Protein AF-A0A348WHK9-F1 (afdb_monomer)

Secondary structure (DSSP, 8-state):
-HHHHHHHHHHHHHHHTT----TTSPPS-TT-HHHHHHH-HHHHHHHHHHHHHH---HHHHHHHHHHHHTT-TT--PPPPEETTTEE---

Radius of gyration: 20.26 Å; Cα contacts (8 Å, |Δi|>4): 59; chains: 1; bounding box: 62×34×40 Å

pLDDT: mean 85.21, std 10.36, range [51.03, 97.62]

InterPro domains:
  IPR023346 Lysozyme-like domain superfamily [SSF53955] (29-78)
  IPR045795 Transglycosylase, SLT domain [PF19489] (6-90)

Structure (mmCIF, N/CA/C/O backbone):
data_AF-A0A348WHK9-F1
#
_entry.id   AF-A0A348WHK9-F1
#
loop_
_atom_site.group_PDB
_atom_site.id
_atom_site.type_symbol
_atom_site.label_atom_id
_atom_site.label_alt_id
_atom_site.label_comp_id
_atom_site.label_asym_id
_atom_site.label_entity_id
_atom_site.label_seq_id
_atom_site.pdbx_PDB_ins_code
_atom_site.Cartn_x
_atom_site.Cartn_y
_atom_site.Cartn_z
_atom_site.occupancy
_atom_site.B_iso_or_equiv
_atom_site.auth_seq_id
_atom_site.auth_comp_id
_atom_site.auth_asym_id
_atom_site.auth_atom_id
_atom_site.pdbx_PDB_model_num
ATOM 1 N N . MET A 1 1 ? 40.051 19.115 11.608 1.00 60.56 1 MET A N 1
ATOM 2 C CA . MET A 1 1 ? 39.324 17.904 12.063 1.00 60.56 1 MET A CA 1
ATOM 3 C C . MET A 1 1 ? 37.849 18.192 12.350 1.00 60.56 1 MET A C 1
ATOM 5 O O . MET A 1 1 ? 37.011 17.518 11.772 1.00 60.56 1 MET A O 1
ATOM 9 N N . SER A 1 2 ? 37.514 19.246 13.105 1.00 77.06 2 SER A N 1
ATOM 10 C CA . SER A 1 2 ? 36.125 19.637 13.430 1.00 77.06 2 SER A CA 1
ATOM 11 C C . SER A 1 2 ? 35.186 19.852 12.214 1.00 77.06 2 SER A C 1
ATOM 13 O O . SER A 1 2 ? 34.097 19.290 12.177 1.00 77.06 2 SER A O 1
ATOM 15 N N . ARG A 1 3 ? 35.628 20.528 11.136 1.00 79.00 3 ARG A N 1
ATOM 16 C CA . ARG A 1 3 ? 34.814 20.719 9.904 1.00 79.00 3 ARG A CA 1
ATOM 17 C C . ARG A 1 3 ? 34.392 19.419 9.205 1.00 79.00 3 ARG A C 1
ATOM 19 O O . ARG A 1 3 ? 33.315 19.373 8.624 1.00 79.00 3 ARG A O 1
ATOM 26 N N . ARG A 1 4 ? 35.231 18.377 9.244 1.00 86.81 4 ARG A N 1
ATOM 27 C CA . ARG A 1 4 ? 34.908 17.074 8.632 1.00 86.81 4 ARG A CA 1
ATOM 28 C C . ARG A 1 4 ? 33.877 16.314 9.467 1.00 86.81 4 ARG A C 1
ATOM 30 O O . ARG A 1 4 ? 33.017 15.659 8.897 1.00 86.81 4 ARG A O 1
ATOM 37 N N . LEU A 1 5 ? 33.927 16.462 10.792 1.00 86.62 5 LEU A N 1
ATOM 38 C CA . LEU A 1 5 ? 32.940 15.884 11.704 1.00 86.62 5 LEU A CA 1
ATOM 39 C C . LEU A 1 5 ? 31.564 16.534 11.514 1.00 86.62 5 LEU A C 1
ATOM 41 O O . LEU A 1 5 ? 30.583 15.818 11.359 1.00 86.62 5 LEU A O 1
ATOM 45 N N . TYR A 1 6 ? 31.493 17.867 11.411 1.00 89.19 6 TYR A N 1
ATOM 46 C CA . TYR A 1 6 ? 30.231 18.554 11.101 1.00 89.19 6 TYR A CA 1
ATOM 47 C C . TYR A 1 6 ? 29.654 18.156 9.740 1.00 89.19 6 TYR A C 1
ATOM 49 O O . TYR A 1 6 ? 28.450 17.947 9.627 1.00 89.19 6 TYR A O 1
ATOM 57 N N . ALA A 1 7 ? 30.506 18.007 8.719 1.00 88.31 7 ALA A N 1
ATOM 58 C CA . ALA A 1 7 ? 30.069 17.551 7.403 1.00 88.31 7 ALA A CA 1
ATOM 59 C C . ALA A 1 7 ? 29.478 16.132 7.452 1.00 88.31 7 ALA A C 1
ATOM 61 O O . ALA A 1 7 ? 28.433 15.900 6.856 1.00 88.31 7 ALA A O 1
ATOM 62 N N . LEU A 1 8 ? 30.098 15.207 8.194 1.00 90.62 8 LEU A N 1
ATOM 63 C CA . LEU A 1 8 ? 29.583 13.844 8.362 1.00 90.62 8 LEU A CA 1
ATOM 64 C C . LEU A 1 8 ? 28.247 13.816 9.116 1.00 90.62 8 LEU A C 1
ATOM 66 O O . LEU A 1 8 ? 27.340 13.108 8.693 1.00 90.62 8 LEU A O 1
ATOM 70 N N . VAL A 1 9 ? 28.100 14.620 10.173 1.00 90.31 9 VAL A N 1
ATOM 71 C CA . VAL A 1 9 ? 26.843 14.737 10.937 1.00 90.31 9 VAL A CA 1
ATOM 72 C C . VAL A 1 9 ? 25.709 15.314 10.081 1.00 90.31 9 VAL A C 1
ATOM 74 O O . VAL A 1 9 ? 24.578 14.840 10.144 1.00 90.31 9 VAL A O 1
ATOM 77 N N . LEU A 1 10 ? 25.999 16.311 9.241 1.00 88.19 10 LEU A N 1
ATOM 78 C CA . LEU A 1 10 ? 25.023 16.847 8.286 1.00 88.19 10 LEU A CA 1
ATOM 79 C C . LEU A 1 10 ? 24.601 15.797 7.250 1.00 88.19 10 LEU A C 1
ATOM 81 O O . LEU A 1 10 ? 23.421 15.693 6.926 1.00 88.19 10 LEU A O 1
ATOM 85 N N . LEU A 1 11 ? 25.546 14.997 6.756 1.00 87.31 11 LEU A N 1
ATOM 86 C CA . LEU A 1 11 ? 25.285 13.974 5.743 1.00 87.31 11 LEU A CA 1
ATOM 87 C C . LEU A 1 11 ? 24.412 12.834 6.292 1.00 87.31 11 LEU A C 1
ATOM 89 O O . LEU A 1 11 ? 23.504 12.371 5.602 1.00 87.31 11 LEU A O 1
ATOM 93 N N . THR A 1 12 ? 24.628 12.424 7.547 1.00 84.25 12 THR A N 1
ATOM 94 C CA . THR A 1 12 ? 23.780 11.421 8.212 1.00 84.25 12 THR A CA 1
ATOM 95 C C . THR A 1 12 ? 22.383 11.956 8.530 1.00 84.25 12 THR A C 1
ATOM 97 O O . THR A 1 12 ? 21.410 11.219 8.377 1.00 84.25 12 THR A O 1
ATOM 100 N N . LEU A 1 13 ? 22.256 13.234 8.909 1.00 84.25 13 LEU A N 1
ATOM 101 C CA . LEU A 1 13 ? 20.958 13.887 9.131 1.00 84.25 13 LEU A CA 1
ATOM 102 C C . LEU A 1 13 ? 20.121 13.971 7.848 1.00 84.25 13 LEU A C 1
ATOM 104 O O . LEU A 1 13 ? 18.933 13.657 7.872 1.00 84.25 13 LEU A O 1
ATOM 108 N N . VAL A 1 14 ? 20.732 14.340 6.719 1.00 82.00 14 VAL A N 1
ATOM 109 C CA . VAL A 1 14 ? 20.031 14.402 5.423 1.00 82.00 14 VAL A CA 1
ATOM 110 C C . VAL A 1 14 ? 19.600 13.008 4.956 1.00 82.00 14 VAL A C 1
ATOM 112 O O . VAL A 1 14 ? 18.487 12.848 4.458 1.00 82.00 14 VAL A O 1
ATOM 115 N N . ALA A 1 15 ? 20.430 11.983 5.170 1.00 77.06 15 ALA A N 1
ATOM 116 C CA . ALA A 1 15 ? 20.078 10.603 4.834 1.00 77.06 15 ALA A CA 1
ATOM 117 C C . ALA A 1 15 ? 18.896 10.059 5.666 1.00 77.06 15 ALA A C 1
ATOM 119 O O . ALA A 1 15 ? 18.129 9.233 5.173 1.00 77.06 15 ALA A O 1
ATOM 120 N N . ALA A 1 16 ? 18.709 10.535 6.902 1.00 72.56 16 ALA A N 1
ATOM 121 C CA . ALA A 1 16 ? 17.624 10.087 7.777 1.00 72.56 16 ALA A CA 1
ATOM 122 C C . ALA A 1 16 ? 16.228 10.542 7.306 1.00 72.56 16 ALA A C 1
ATOM 124 O O . ALA A 1 16 ? 15.256 9.812 7.495 1.00 72.56 16 ALA A O 1
ATOM 125 N N . CYS A 1 17 ? 16.118 11.693 6.633 1.00 70.06 17 CYS A N 1
ATOM 126 C CA . CYS A 1 17 ? 14.847 12.177 6.073 1.00 70.06 17 CYS A CA 1
ATOM 127 C C . CYS A 1 17 ? 14.382 11.405 4.824 1.00 70.06 17 CYS A C 1
ATOM 129 O O . CYS A 1 17 ? 13.259 11.607 4.372 1.00 70.06 17 CYS A O 1
ATOM 131 N N . GLY A 1 18 ? 15.227 10.536 4.260 1.00 60.22 18 GLY A N 1
ATOM 132 C CA . GLY A 1 18 ? 14.917 9.746 3.067 1.00 60.22 18 GLY A CA 1
ATOM 133 C C . GLY A 1 18 ? 14.422 8.328 3.350 1.00 60.22 18 GLY A C 1
ATOM 134 O O . GLY A 1 18 ? 14.271 7.556 2.404 1.00 60.22 18 GLY A O 1
ATOM 135 N N . ARG A 1 19 ? 14.216 7.932 4.617 1.00 56.38 19 ARG A N 1
ATOM 136 C CA . ARG A 1 19 ? 13.791 6.560 4.921 1.00 56.38 19 ARG A CA 1
ATOM 137 C C . ARG A 1 19 ? 12.340 6.345 4.479 1.00 56.38 19 ARG A C 1
ATOM 139 O O . ARG A 1 19 ? 11.410 6.744 5.174 1.00 56.38 19 ARG A O 1
ATOM 146 N N . GLY A 1 20 ? 12.199 5.712 3.312 1.00 55.34 20 GLY A N 1
ATOM 147 C CA . GLY A 1 20 ? 10.972 5.113 2.795 1.00 55.34 20 GLY A CA 1
ATOM 148 C C . GLY A 1 20 ? 10.361 4.198 3.849 1.00 55.34 20 GLY A C 1
ATOM 149 O O . GLY A 1 20 ? 10.945 3.198 4.258 1.00 55.34 20 GLY A O 1
ATOM 150 N N . GLY A 1 21 ? 9.256 4.674 4.393 1.00 51.03 21 GLY A N 1
ATOM 151 C CA . GLY A 1 21 ? 8.326 3.971 5.268 1.00 51.03 21 GLY A CA 1
ATOM 152 C C . GLY A 1 21 ? 6.990 4.705 5.209 1.00 51.03 21 GLY A C 1
ATOM 153 O O . GLY A 1 21 ? 6.321 4.920 6.221 1.00 51.03 21 GLY A O 1
ATOM 154 N N . GLY A 1 22 ? 6.685 5.242 4.025 1.00 58.88 22 GLY A N 1
ATOM 155 C CA . GLY A 1 22 ? 5.592 6.175 3.808 1.00 58.88 22 GLY A CA 1
ATOM 156 C C . GLY A 1 22 ? 4.238 5.476 3.827 1.00 58.88 22 GLY A C 1
ATOM 157 O O . GLY A 1 22 ? 4.112 4.262 3.670 1.00 58.88 22 GLY A O 1
ATOM 158 N N . VAL A 1 23 ? 3.179 6.275 3.954 1.00 58.34 23 VAL A N 1
ATOM 159 C CA . VAL A 1 23 ? 1.773 5.831 3.886 1.00 58.34 23 VAL A CA 1
ATOM 160 C C . VAL A 1 23 ? 1.443 5.118 2.558 1.00 58.34 23 VAL A C 1
ATOM 162 O O . VAL A 1 23 ? 0.409 4.466 2.464 1.00 58.34 23 VAL A O 1
ATOM 165 N N . GLY A 1 24 ? 2.330 5.212 1.562 1.00 61.66 24 GLY A N 1
ATOM 166 C CA . GLY A 1 24 ? 2.168 4.617 0.243 1.00 61.66 24 GLY A CA 1
ATOM 167 C C . GLY A 1 24 ? 2.894 3.304 -0.025 1.00 61.66 24 GLY A C 1
ATOM 168 O O . GLY A 1 24 ? 2.639 2.715 -1.066 1.00 61.66 24 GLY A O 1
ATOM 169 N N . GLU A 1 25 ? 3.760 2.831 0.8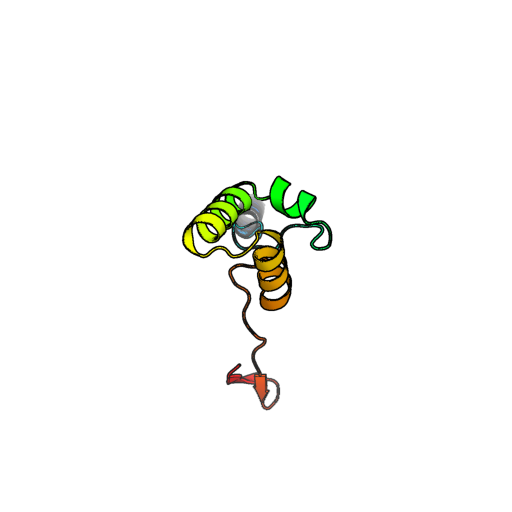73 1.00 72.56 25 GLU A N 1
ATOM 170 C CA . GLU A 1 25 ? 4.480 1.568 0.664 1.00 72.56 25 GLU A CA 1
ATOM 171 C C . GLU A 1 25 ? 3.597 0.349 0.961 1.00 72.56 25 GLU A C 1
ATOM 173 O O . GLU A 1 25 ? 2.725 0.389 1.842 1.00 72.56 25 GLU A O 1
ATOM 178 N N . SER A 1 26 ? 3.839 -0.743 0.231 1.00 80.75 26 SER A N 1
ATOM 179 C CA . SER A 1 26 ? 3.129 -2.009 0.435 1.00 80.75 26 SER A CA 1
ATOM 180 C C . SER A 1 26 ? 3.331 -2.522 1.871 1.00 80.75 26 SER A C 1
ATOM 182 O O . SER A 1 26 ? 4.462 -2.510 2.355 1.00 80.75 26 SER A O 1
ATOM 184 N N . PRO A 1 27 ? 2.271 -2.982 2.562 1.00 81.94 27 PRO A N 1
ATOM 185 C CA . PRO A 1 27 ? 2.386 -3.649 3.858 1.00 81.94 27 PRO A CA 1
ATOM 186 C C . PRO A 1 27 ? 3.202 -4.944 3.769 1.00 81.94 27 PRO A C 1
ATOM 188 O O . PRO A 1 27 ? 3.169 -5.640 2.751 1.00 81.94 27 PRO A O 1
ATOM 191 N N . ASP A 1 28 ? 3.870 -5.314 4.860 1.00 80.50 28 ASP A N 1
ATOM 192 C CA . ASP A 1 28 ? 4.611 -6.576 4.927 1.00 80.50 28 ASP A CA 1
ATOM 193 C C . ASP A 1 28 ? 3.651 -7.774 4.986 1.00 80.50 28 ASP A C 1
ATOM 195 O O . ASP A 1 28 ? 2.616 -7.722 5.655 1.00 80.50 28 ASP A O 1
ATOM 199 N N . GLY A 1 29 ? 4.015 -8.889 4.345 1.00 8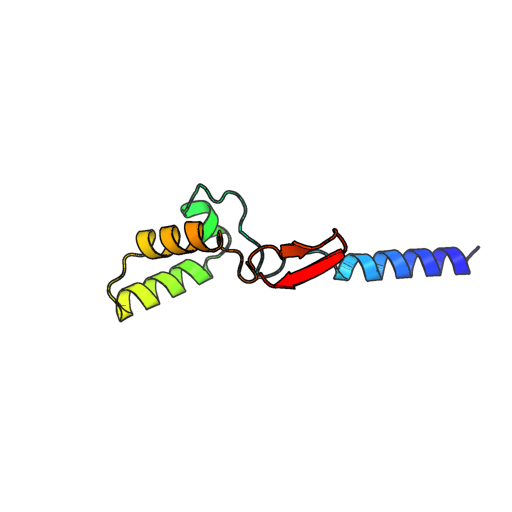2.62 29 GLY 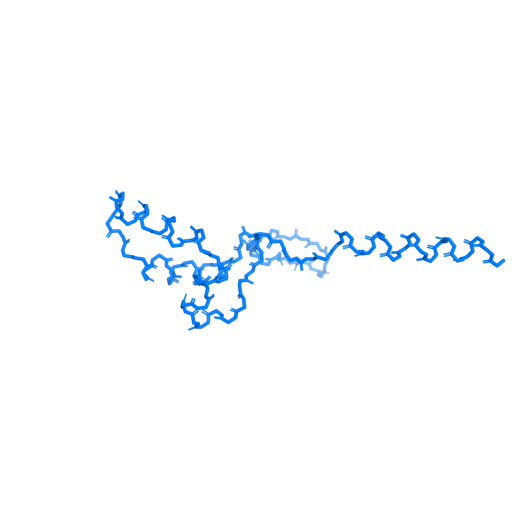A N 1
ATOM 200 C CA . GLY A 1 29 ? 3.232 -10.129 4.414 1.00 82.62 29 GLY A CA 1
ATOM 201 C C . GLY A 1 29 ? 1.912 -10.064 3.642 1.00 82.62 29 GLY A C 1
ATOM 202 O O . GLY A 1 29 ? 0.848 -10.338 4.199 1.00 82.62 29 GLY A O 1
ATOM 203 N N . LEU A 1 30 ? 1.994 -9.729 2.351 1.00 83.62 30 LEU A N 1
ATOM 204 C CA . LEU A 1 30 ? 0.848 -9.529 1.455 1.00 83.62 30 LEU A CA 1
ATOM 205 C C . LEU A 1 30 ? -0.080 -10.750 1.310 1.00 83.62 30 LEU A C 1
ATOM 207 O O . LEU A 1 30 ? -1.245 -10.595 0.955 1.00 83.62 30 LEU A O 1
ATOM 211 N N . ASP A 1 31 ? 0.406 -11.953 1.609 1.00 86.25 31 ASP A N 1
ATOM 212 C CA . ASP A 1 31 ? -0.378 -13.190 1.501 1.00 86.25 31 ASP A CA 1
ATOM 213 C C . ASP A 1 31 ? -1.356 -13.379 2.676 1.00 86.25 31 ASP A C 1
ATOM 215 O O . ASP A 1 31 ? -2.203 -14.273 2.652 1.00 86.25 31 ASP A O 1
ATOM 219 N N . ASN A 1 32 ? -1.269 -12.534 3.714 1.00 88.56 32 ASN A N 1
ATOM 220 C CA . ASN A 1 32 ? -2.158 -12.571 4.870 1.00 88.56 32 ASN A CA 1
ATOM 221 C C . ASN A 1 32 ? -2.993 -11.285 4.983 1.00 88.56 32 ASN A C 1
ATOM 223 O O . ASN A 1 32 ? -2.533 -10.243 5.454 1.00 88.56 32 ASN A O 1
ATOM 227 N N . ALA A 1 33 ? -4.276 -11.393 4.632 1.00 85.25 33 ALA A N 1
ATOM 228 C CA . ALA A 1 33 ? -5.237 -10.294 4.715 1.00 85.25 33 ALA A CA 1
ATOM 229 C C . ALA A 1 33 ? -5.368 -9.700 6.132 1.00 85.25 33 ALA A C 1
ATOM 231 O O . ALA A 1 33 ? -5.497 -8.483 6.281 1.00 85.25 33 ALA A O 1
ATOM 232 N N . CYS A 1 34 ? -5.298 -10.525 7.181 1.00 88.12 34 CYS A N 1
ATOM 233 C CA . CYS A 1 34 ? -5.388 -10.052 8.565 1.00 88.12 34 CYS A CA 1
ATOM 234 C C . CYS A 1 34 ? -4.181 -9.183 8.941 1.00 88.12 34 CYS A C 1
ATOM 236 O O . CYS A 1 34 ? -4.340 -8.179 9.634 1.00 88.12 34 CYS A O 1
ATOM 238 N N . THR A 1 35 ? -2.992 -9.540 8.451 1.00 89.88 35 THR A N 1
ATOM 239 C CA . THR A 1 35 ? -1.755 -8.777 8.662 1.00 89.88 35 THR A CA 1
ATOM 240 C C . THR A 1 35 ? -1.798 -7.418 7.961 1.00 89.88 35 THR A C 1
ATOM 242 O O . THR A 1 35 ? -1.397 -6.409 8.536 1.00 89.88 35 THR A O 1
ATOM 245 N N . ILE A 1 36 ? -2.363 -7.355 6.753 1.00 88.25 36 ILE A N 1
ATOM 246 C CA . ILE A 1 36 ? -2.564 -6.088 6.032 1.00 88.25 36 ILE A CA 1
ATOM 247 C C . ILE A 1 36 ? -3.494 -5.155 6.822 1.00 88.25 36 ILE A C 1
ATOM 249 O O . ILE A 1 36 ? -3.197 -3.972 7.009 1.00 88.25 36 ILE A O 1
ATOM 253 N N . LEU A 1 37 ? -4.618 -5.683 7.314 1.00 89.19 37 LEU A N 1
ATOM 254 C CA . LEU A 1 37 ? -5.603 -4.895 8.059 1.00 89.19 37 LEU A CA 1
ATOM 255 C C . LEU A 1 37 ? -5.095 -4.460 9.441 1.00 89.19 37 LEU A C 1
ATOM 257 O O . LEU A 1 37 ? -5.474 -3.383 9.903 1.00 89.19 37 LEU A O 1
ATOM 261 N N . SER A 1 38 ? -4.232 -5.252 10.087 1.00 88.62 38 SER A N 1
ATOM 262 C CA . SER A 1 38 ? -3.623 -4.881 11.370 1.00 88.62 38 SER A CA 1
ATOM 263 C C . SER A 1 38 ? -2.581 -3.771 11.216 1.00 88.62 38 SER A C 1
ATOM 265 O O . SER A 1 38 ? -2.551 -2.851 12.033 1.00 88.62 38 SER A O 1
ATOM 267 N N . GLN A 1 39 ? -1.784 -3.801 10.142 1.00 86.50 39 GLN A N 1
ATOM 268 C CA . GLN A 1 39 ? -0.822 -2.741 9.824 1.00 86.50 39 GLN A CA 1
ATOM 269 C C . GLN A 1 39 ? -1.515 -1.447 9.379 1.00 86.50 39 GLN A C 1
ATOM 271 O O . GLN A 1 39 ? -1.065 -0.347 9.709 1.00 86.50 39 GLN A O 1
ATOM 276 N N . ARG A 1 40 ? -2.617 -1.558 8.625 1.00 85.62 40 ARG A N 1
ATOM 277 C CA . ARG A 1 40 ? -3.352 -0.413 8.065 1.00 85.62 40 ARG A CA 1
ATOM 278 C C . ARG A 1 40 ? -4.842 -0.469 8.450 1.00 85.62 40 ARG A C 1
ATOM 280 O O . ARG A 1 40 ? -5.696 -0.699 7.591 1.00 85.62 40 ARG A O 1
ATOM 287 N N . PRO A 1 41 ? -5.211 -0.146 9.707 1.00 87.00 41 PRO A N 1
ATOM 288 C CA . PRO A 1 41 ? -6.604 -0.217 10.175 1.00 87.00 41 PRO A CA 1
ATOM 289 C C . PRO A 1 41 ? -7.548 0.764 9.455 1.00 87.00 41 PRO A C 1
ATOM 291 O O . PRO A 1 41 ? -8.770 0.612 9.476 1.00 87.00 41 PRO A O 1
ATOM 294 N N . GLY A 1 42 ? -6.997 1.783 8.783 1.00 89.62 42 GLY A N 1
ATOM 295 C CA . GLY A 1 42 ? -7.755 2.682 7.911 1.00 89.62 42 GLY A CA 1
ATOM 296 C C . GLY A 1 42 ? -8.410 1.976 6.719 1.00 89.62 42 GLY A C 1
ATOM 297 O O . GLY A 1 42 ? -9.516 2.358 6.336 1.00 89.62 42 GLY A O 1
ATOM 298 N N . TYR A 1 43 ? -7.786 0.924 6.179 1.00 90.75 43 TYR A N 1
ATOM 299 C CA . TYR A 1 43 ? -8.315 0.190 5.028 1.00 90.75 43 TYR A CA 1
ATOM 300 C C . TYR A 1 43 ? -9.614 -0.535 5.343 1.00 90.75 43 TYR A C 1
ATOM 302 O O . TYR A 1 43 ? -10.541 -0.464 4.544 1.00 90.75 43 TYR A O 1
ATOM 310 N N . LEU A 1 44 ? -9.747 -1.129 6.532 1.00 92.31 44 LEU A N 1
ATOM 311 C CA . LEU A 1 44 ? -10.993 -1.794 6.916 1.00 92.31 44 LEU A CA 1
ATOM 312 C C . LEU A 1 44 ? -12.185 -0.828 6.871 1.00 92.31 44 LEU A C 1
ATOM 314 O O . LEU A 1 44 ? -13.229 -1.146 6.306 1.00 92.31 44 LEU A O 1
ATOM 318 N N . ARG A 1 45 ? -12.008 0.386 7.411 1.00 93.94 45 ARG A N 1
ATOM 319 C CA . ARG A 1 45 ? -13.049 1.426 7.388 1.00 93.94 45 ARG A CA 1
ATOM 320 C C . ARG A 1 45 ? -13.400 1.846 5.960 1.00 93.94 45 ARG A C 1
ATOM 322 O O . ARG A 1 45 ? -14.579 2.036 5.663 1.00 93.94 45 ARG A O 1
ATOM 329 N N . ALA A 1 46 ? -12.399 1.973 5.088 1.00 93.75 46 ALA A N 1
ATOM 330 C CA . ALA A 1 46 ? -12.599 2.306 3.681 1.00 93.75 46 ALA A CA 1
ATOM 331 C C . ALA A 1 46 ? -13.338 1.187 2.930 1.00 93.75 46 ALA A C 1
ATOM 333 O O . ALA A 1 46 ? -14.329 1.463 2.258 1.00 93.75 46 ALA A O 1
ATOM 334 N N . PHE A 1 47 ? -12.933 -0.073 3.106 1.00 94.94 47 PHE A N 1
ATOM 335 C CA . PHE A 1 47 ? -13.573 -1.207 2.440 1.00 94.94 47 PHE A CA 1
ATOM 336 C C . PHE A 1 47 ? -15.023 -1.389 2.873 1.00 94.94 47 PHE A C 1
ATOM 338 O O . PHE A 1 47 ? -15.885 -1.587 2.021 1.00 94.94 47 PHE A O 1
ATOM 345 N N . GLN A 1 48 ? -15.315 -1.231 4.166 1.00 95.56 48 GLN A N 1
ATOM 346 C CA . GLN A 1 48 ? -16.688 -1.249 4.674 1.00 95.56 48 GLN A CA 1
ATOM 347 C C . GLN A 1 48 ? -17.524 -0.086 4.122 1.00 95.56 48 GLN A C 1
ATOM 349 O O . GLN A 1 48 ? -18.718 -0.238 3.877 1.00 95.56 48 GLN A O 1
ATOM 354 N N . ALA A 1 49 ? -16.933 1.099 3.930 1.00 96.69 49 ALA A N 1
ATOM 355 C CA . ALA A 1 49 ? -17.637 2.225 3.319 1.00 96.69 49 ALA A CA 1
ATOM 356 C C . ALA A 1 49 ? -17.969 1.954 1.845 1.00 96.69 49 ALA A C 1
ATOM 358 O O . ALA A 1 49 ? -19.093 2.218 1.416 1.00 96.69 49 ALA A O 1
ATOM 359 N N . THR A 1 50 ? -17.026 1.386 1.094 1.00 96.19 50 THR A N 1
ATOM 360 C CA . THR A 1 50 ? -17.230 0.959 -0.296 1.00 96.19 50 THR A CA 1
ATOM 361 C C . THR A 1 50 ? -18.261 -0.164 -0.391 1.00 96.19 50 THR A C 1
ATOM 363 O O . THR A 1 50 ? -19.136 -0.101 -1.247 1.00 96.19 50 THR A O 1
ATOM 366 N N . GLU A 1 51 ? -18.220 -1.141 0.515 1.00 96.69 51 GLU A N 1
ATOM 367 C CA . GLU A 1 51 ? -19.191 -2.237 0.590 1.00 96.69 51 GLU A CA 1
ATOM 368 C C . GLU A 1 51 ? -20.602 -1.707 0.863 1.00 96.69 51 GLU A C 1
ATOM 370 O O . GLU A 1 51 ? -21.532 -2.044 0.140 1.00 96.69 51 GLU A O 1
ATOM 375 N N . ARG A 1 52 ? -20.770 -0.790 1.826 1.00 96.88 52 ARG A N 1
ATOM 376 C CA . ARG A 1 52 ? -22.074 -0.151 2.085 1.00 96.88 52 ARG A CA 1
ATOM 377 C C . ARG A 1 52 ? -22.587 0.672 0.904 1.00 96.88 52 ARG A C 1
ATOM 379 O O . ARG A 1 52 ? -23.794 0.782 0.726 1.00 96.88 52 ARG A O 1
ATOM 386 N N . LYS A 1 53 ? -21.687 1.291 0.137 1.00 97.62 53 LYS A N 1
ATOM 387 C CA . LYS A 1 53 ? -22.052 2.169 -0.983 1.00 97.62 53 LYS A CA 1
ATOM 388 C C . LYS A 1 53 ? -22.359 1.398 -2.267 1.00 97.62 53 LYS A C 1
ATOM 390 O O . LYS A 1 53 ? -23.249 1.803 -3.007 1.00 97.62 53 LYS A O 1
ATOM 395 N N . TRP A 1 54 ? -21.614 0.330 -2.537 1.00 96.75 54 TRP A N 1
ATOM 396 C CA . TRP A 1 54 ? -21.606 -0.356 -3.833 1.00 96.75 54 TRP A CA 1
ATOM 397 C C . TRP A 1 54 ? -21.912 -1.856 -3.751 1.00 96.75 54 TRP A C 1
ATOM 399 O O . TRP A 1 54 ? -21.994 -2.508 -4.785 1.00 96.75 54 TRP A O 1
ATOM 409 N N . GLY A 1 55 ? -22.052 -2.425 -2.553 1.00 96.06 55 GLY A N 1
ATOM 410 C CA . GLY A 1 55 ? -22.322 -3.852 -2.350 1.00 96.06 55 GLY A CA 1
ATOM 411 C C . GLY A 1 55 ? -21.144 -4.780 -2.663 1.00 96.06 55 GLY A C 1
ATOM 412 O O . GLY A 1 55 ? -21.326 -5.992 -2.701 1.00 96.06 55 GLY A O 1
ATOM 413 N N . VAL A 1 56 ? -19.942 -4.243 -2.908 1.00 95.44 56 VAL A N 1
ATOM 414 C CA . VAL A 1 56 ? -18.757 -5.050 -3.233 1.00 95.44 56 VAL A CA 1
ATOM 415 C C . VAL A 1 56 ? -18.144 -5.608 -1.943 1.00 95.44 56 VAL A C 1
ATOM 417 O O . VAL A 1 56 ? -17.715 -4.810 -1.104 1.00 95.44 56 VAL A O 1
ATOM 420 N N . PRO A 1 57 ? -18.023 -6.938 -1.780 1.00 95.75 57 PRO A N 1
ATOM 421 C CA . PRO A 1 57 ? -17.471 -7.525 -0.564 1.00 95.75 57 PRO A CA 1
ATOM 422 C C . PRO A 1 57 ? -16.019 -7.109 -0.308 1.00 95.75 57 PRO A C 1
ATOM 424 O O . PRO A 1 57 ? -15.218 -7.003 -1.241 1.00 95.75 57 PRO A O 1
ATOM 427 N N . VAL A 1 58 ? -15.645 -6.944 0.964 1.00 94.00 58 VAL A N 1
ATOM 428 C CA . VAL A 1 58 ? -14.290 -6.513 1.369 1.00 94.00 58 VAL A CA 1
ATOM 429 C C . VAL A 1 58 ? -13.184 -7.397 0.779 1.00 94.00 58 VAL A C 1
ATOM 431 O O . VAL A 1 58 ? -12.186 -6.884 0.282 1.00 94.00 58 VAL A O 1
ATOM 434 N N . HIS A 1 59 ? -13.362 -8.719 0.779 1.00 93.38 59 HIS A N 1
ATOM 435 C CA . HIS A 1 59 ? -12.359 -9.649 0.253 1.00 93.38 59 HIS A CA 1
ATOM 436 C C . HIS A 1 59 ? -12.136 -9.493 -1.260 1.00 93.38 59 HIS A C 1
ATOM 438 O O . HIS A 1 59 ? -11.007 -9.636 -1.718 1.00 93.38 59 HIS A O 1
ATOM 444 N N . VAL A 1 60 ? -13.178 -9.145 -2.027 1.00 95.50 60 VAL A N 1
ATOM 445 C CA . VAL A 1 60 ? -13.052 -8.853 -3.464 1.00 95.50 60 VAL A CA 1
ATOM 446 C C . VAL A 1 60 ? -12.258 -7.570 -3.659 1.00 95.50 60 VAL A C 1
ATOM 448 O O . VAL A 1 60 ? -11.316 -7.553 -4.442 1.00 95.50 60 VAL A O 1
ATOM 451 N N . GLN A 1 61 ? -12.576 -6.518 -2.898 1.00 94.75 61 GLN A N 1
ATOM 452 C CA . GLN A 1 61 ? -11.826 -5.258 -2.953 1.00 94.75 61 GLN A CA 1
ATOM 453 C C . GLN A 1 61 ? -10.338 -5.480 -2.646 1.00 94.75 61 GLN A C 1
ATOM 455 O O . GLN A 1 61 ? -9.474 -4.976 -3.361 1.00 94.75 61 GLN A O 1
ATOM 460 N N . MET A 1 62 ? -10.037 -6.272 -1.612 1.00 93.00 62 MET A N 1
ATOM 461 C CA . MET A 1 62 ? -8.665 -6.621 -1.244 1.00 93.00 62 MET A CA 1
ATOM 462 C C . MET A 1 62 ? -7.958 -7.434 -2.332 1.00 93.00 62 MET A C 1
ATOM 464 O O . MET A 1 62 ? -6.810 -7.134 -2.642 1.00 93.00 62 MET A O 1
ATOM 46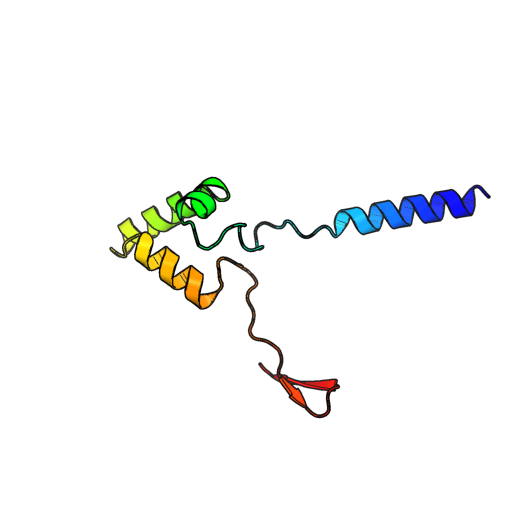8 N N . ALA A 1 63 ? -8.629 -8.421 -2.933 1.00 94.12 63 ALA A N 1
ATOM 469 C CA . ALA A 1 63 ? -8.064 -9.223 -4.019 1.00 94.12 63 ALA A CA 1
ATOM 470 C C . ALA A 1 63 ? -7.753 -8.370 -5.259 1.00 94.12 63 ALA A C 1
ATOM 472 O O . ALA A 1 63 ? -6.680 -8.504 -5.845 1.00 94.12 63 ALA A O 1
ATOM 473 N N . THR A 1 64 ? -8.648 -7.446 -5.618 1.00 94.38 64 THR A N 1
ATOM 474 C CA . THR A 1 64 ? -8.416 -6.507 -6.720 1.00 94.38 64 THR A CA 1
ATOM 475 C C . THR A 1 64 ? -7.203 -5.626 -6.439 1.00 94.38 64 THR A C 1
ATOM 477 O O . THR A 1 64 ? -6.305 -5.543 -7.268 1.00 94.38 64 THR A O 1
ATOM 480 N N . ILE A 1 65 ? -7.117 -5.013 -5.254 1.00 92.62 65 ILE A N 1
ATOM 481 C CA . ILE A 1 65 ? -5.972 -4.155 -4.905 1.00 92.62 65 ILE A CA 1
ATOM 482 C C . ILE A 1 65 ? -4.667 -4.961 -4.855 1.00 92.62 65 ILE A C 1
ATOM 484 O O . ILE A 1 65 ? -3.630 -4.472 -5.303 1.00 92.62 65 ILE A O 1
ATOM 488 N N . TYR A 1 66 ? -4.711 -6.204 -4.363 1.00 92.56 66 TYR A N 1
ATOM 489 C CA . TYR A 1 66 ? -3.557 -7.101 -4.376 1.00 92.56 66 TYR A CA 1
ATOM 490 C C . TYR A 1 66 ? -3.046 -7.325 -5.804 1.00 92.56 66 TYR A C 1
ATOM 492 O O . TYR A 1 66 ? -1.844 -7.231 -6.043 1.00 92.56 66 TYR A O 1
ATOM 500 N N . GLN A 1 67 ? -3.949 -7.581 -6.753 1.00 92.50 67 GLN A N 1
ATOM 501 C CA . GLN A 1 67 ? -3.571 -7.880 -8.131 1.00 92.50 67 GLN A CA 1
ATOM 502 C C . GLN A 1 67 ? -3.106 -6.642 -8.909 1.00 92.50 67 GLN A C 1
ATOM 504 O O . GLN A 1 67 ? -2.174 -6.742 -9.705 1.00 92.50 67 GLN A O 1
ATOM 509 N N . GLU A 1 68 ? -3.735 -5.492 -8.676 1.00 91.19 68 GLU A N 1
AT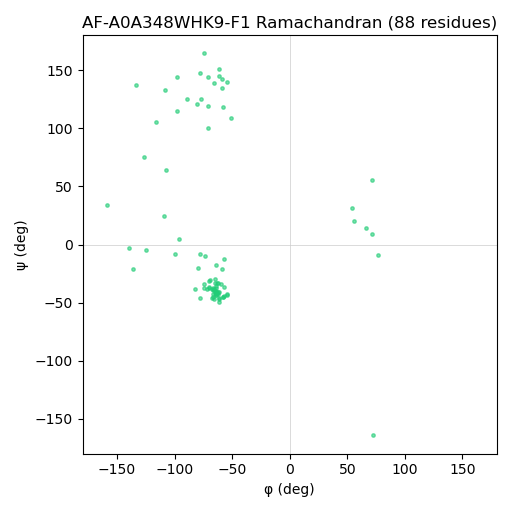OM 510 C CA . GLU A 1 68 ? -3.441 -4.256 -9.408 1.00 91.19 68 GLU A CA 1
ATOM 511 C C . GLU A 1 68 ? -2.166 -3.570 -8.912 1.00 91.19 68 GLU A C 1
ATOM 513 O O . GLU A 1 68 ? -1.331 -3.145 -9.710 1.00 91.19 68 GLU A O 1
ATOM 518 N N . SER A 1 69 ? -2.001 -3.448 -7.592 1.00 90.50 69 SER A N 1
ATOM 519 C CA . SER A 1 69 ? -0.923 -2.633 -7.021 1.00 90.50 69 SER A CA 1
ATOM 520 C C . SER A 1 69 ? -0.231 -3.239 -5.811 1.00 90.50 69 SER A C 1
ATOM 522 O O . SER A 1 69 ? 0.710 -2.642 -5.296 1.00 90.50 69 SER A O 1
ATOM 524 N N . LYS A 1 70 ? -0.678 -4.402 -5.323 1.00 90.31 70 LYS A N 1
ATOM 525 C CA . LYS A 1 70 ? -0.171 -5.008 -4.081 1.00 90.31 70 LYS A CA 1
ATOM 526 C C . LYS A 1 70 ? -0.244 -4.066 -2.871 1.00 90.31 70 LYS A C 1
ATOM 528 O O . LYS A 1 70 ? 0.556 -4.183 -1.952 1.00 90.31 70 LYS A O 1
ATOM 533 N N . PHE A 1 71 ? -1.237 -3.172 -2.839 1.00 88.44 71 PHE A N 1
ATOM 534 C CA . PHE A 1 71 ? -1.409 -2.136 -1.807 1.00 88.44 71 PHE A CA 1
ATOM 535 C C . PHE A 1 71 ? -0.313 -1.052 -1.785 1.00 88.44 71 PHE A C 1
ATOM 537 O O . PHE A 1 71 ? -0.258 -0.268 -0.837 1.00 88.44 71 PHE A O 1
ATOM 544 N N . ASP A 1 72 ? 0.511 -0.953 -2.831 1.00 87.25 72 ASP A N 1
ATOM 545 C CA . ASP A 1 72 ? 1.333 0.228 -3.096 1.00 87.25 72 ASP A CA 1
ATOM 546 C C . ASP A 1 72 ? 0.449 1.334 -3.699 1.00 87.25 72 ASP A C 1
ATOM 548 O O . ASP A 1 72 ? -0.263 1.118 -4.686 1.00 87.25 72 ASP A O 1
ATOM 552 N N . SER A 1 73 ? 0.452 2.516 -3.078 1.00 84.12 73 SER A N 1
ATOM 553 C CA . SER A 1 73 ? -0.340 3.660 -3.550 1.00 84.12 73 SER A CA 1
ATOM 554 C C . SER A 1 73 ? 0.308 4.406 -4.718 1.00 84.12 73 SER A C 1
ATOM 556 O O . SER A 1 73 ? -0.387 5.133 -5.424 1.00 84.12 73 SER A O 1
ATOM 558 N N . ASP A 1 74 ? 1.623 4.252 -4.902 1.00 83.81 74 ASP A N 1
ATOM 559 C CA . ASP A 1 74 ? 2.395 4.854 -5.995 1.00 83.81 74 ASP A CA 1
ATOM 560 C C . ASP A 1 74 ? 2.858 3.793 -7.008 1.00 83.81 74 ASP A C 1
ATOM 562 O O . ASP A 1 74 ? 3.831 3.990 -7.739 1.00 83.81 74 ASP A O 1
ATOM 566 N N . ALA A 1 75 ? 2.142 2.664 -7.085 1.00 83.56 75 ALA A N 1
ATOM 567 C CA . ALA A 1 75 ? 2.392 1.632 -8.079 1.00 83.56 75 ALA A CA 1
ATOM 568 C C . ALA A 1 75 ? 2.270 2.212 -9.494 1.00 83.56 75 ALA A C 1
ATOM 570 O O . ALA A 1 75 ? 1.211 2.684 -9.918 1.00 83.56 75 ALA A O 1
ATOM 571 N N . ARG A 1 76 ? 3.366 2.159 -10.256 1.00 83.69 76 ARG A N 1
ATOM 572 C CA . ARG A 1 76 ? 3.411 2.616 -11.649 1.00 83.69 76 ARG A CA 1
ATOM 573 C C . ARG A 1 76 ? 4.118 1.583 -12.523 1.00 83.69 76 ARG A C 1
ATOM 575 O O . ARG A 1 76 ? 5.187 1.091 -12.178 1.00 83.69 76 ARG A O 1
ATOM 582 N N . THR A 1 77 ? 3.575 1.325 -13.710 1.00 84.06 77 THR A N 1
ATOM 583 C CA . THR A 1 77 ? 4.116 0.376 -14.709 1.00 84.06 77 THR A CA 1
ATOM 584 C C . THR A 1 77 ? 5.578 0.663 -15.065 1.00 84.06 77 THR A C 1
ATOM 586 O O . THR A 1 77 ? 5.921 1.822 -15.189 1.00 84.06 77 THR A O 1
ATOM 589 N N . PRO A 1 78 ? 6.491 -0.296 -15.247 1.00 81.88 78 PRO A N 1
ATOM 590 C CA . PRO A 1 78 ? 7.889 0.029 -15.560 1.00 81.88 78 PRO A CA 1
ATOM 591 C C . PRO A 1 78 ? 8.013 0.847 -16.859 1.00 81.88 78 PRO A C 1
ATOM 593 O O . PRO A 1 78 ? 7.279 0.621 -17.817 1.00 81.88 78 PRO A O 1
ATOM 596 N N . PHE A 1 79 ? 8.940 1.810 -16.901 1.00 86.81 79 PHE A N 1
ATOM 597 C CA . PHE A 1 79 ? 9.229 2.541 -18.137 1.00 86.81 79 PHE A CA 1
ATOM 598 C C . PHE A 1 79 ? 9.829 1.599 -19.183 1.00 86.81 79 PHE A C 1
ATOM 600 O O . PHE A 1 79 ? 10.695 0.776 -18.873 1.00 86.81 79 PHE A O 1
ATOM 607 N N . ARG A 1 80 ? 9.409 1.759 -20.437 1.00 86.19 80 ARG A N 1
ATOM 608 C CA . ARG A 1 80 ? 10.027 1.076 -21.573 1.00 86.19 80 ARG A CA 1
ATOM 609 C C . ARG A 1 80 ? 11.160 1.943 -22.098 1.00 86.19 80 ARG A C 1
ATOM 611 O O . ARG A 1 80 ? 10.946 3.106 -22.414 1.00 86.19 80 ARG A O 1
ATOM 618 N N . TYR A 1 81 ? 12.365 1.393 -22.191 1.00 88.62 81 TYR A N 1
ATOM 619 C CA . TYR A 1 81 ? 13.530 2.107 -22.713 1.00 8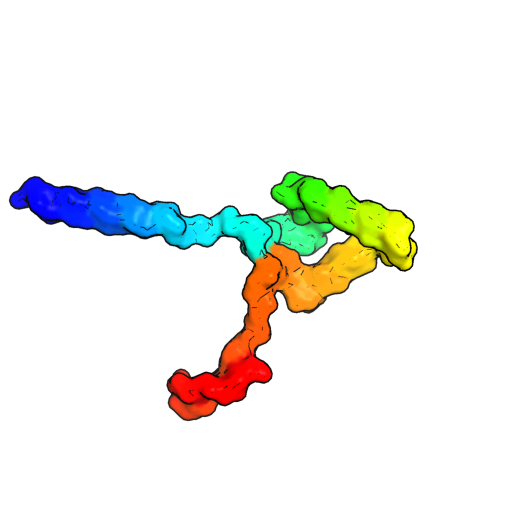8.62 81 TYR A CA 1
ATOM 620 C C . TYR A 1 81 ? 13.917 1.561 -24.084 1.00 88.62 81 TYR A C 1
ATOM 622 O O . TYR A 1 81 ? 14.041 0.352 -24.268 1.00 88.62 81 TYR A O 1
ATOM 630 N N . THR A 1 82 ? 14.163 2.454 -25.038 1.00 88.94 82 THR A N 1
ATOM 631 C CA . THR A 1 82 ? 14.845 2.128 -26.297 1.00 88.94 82 THR A CA 1
ATOM 632 C C . THR A 1 82 ? 16.316 2.500 -26.203 1.00 88.94 82 THR A C 1
ATOM 634 O O . THR A 1 82 ? 16.671 3.495 -25.567 1.00 88.94 82 THR A O 1
ATOM 637 N N . LEU A 1 83 ? 17.178 1.688 -26.823 1.00 85.75 83 LEU A N 1
ATOM 638 C CA . LEU A 1 83 ? 18.639 1.861 -26.801 1.00 85.75 83 LEU A CA 1
ATOM 639 C C . LEU A 1 83 ? 19.241 1.924 -25.378 1.00 85.75 83 LEU A C 1
ATOM 641 O O . LEU A 1 83 ? 20.336 2.438 -25.190 1.00 85.75 83 LEU A O 1
ATOM 645 N N . GLY A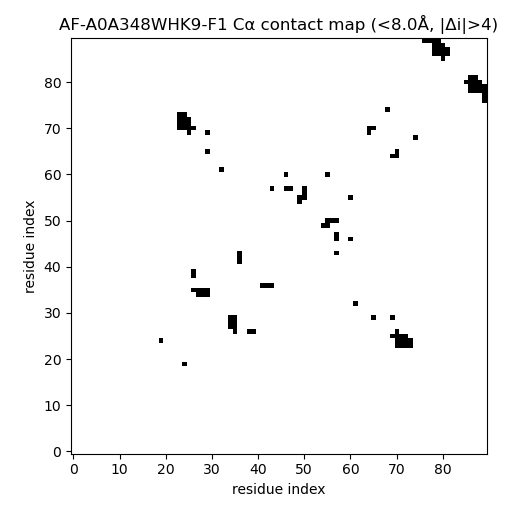 1 84 ? 18.522 1.426 -24.365 1.00 82.50 84 GL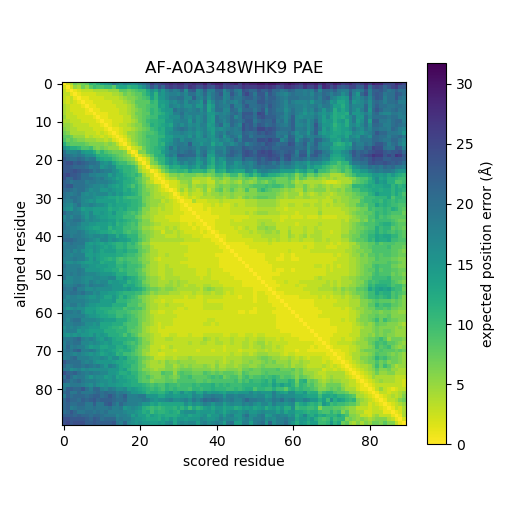Y A N 1
ATOM 646 C CA . GLY A 1 84 ? 18.963 1.376 -22.966 1.00 82.50 84 GLY A CA 1
ATOM 647 C C . GLY A 1 84 ? 18.910 2.700 -22.191 1.00 82.50 84 GLY A C 1
ATOM 648 O O . GLY A 1 84 ? 19.080 2.673 -20.977 1.00 82.50 84 GLY A O 1
ATOM 649 N N . VAL A 1 85 ? 18.649 3.839 -22.847 1.00 87.44 85 VAL A N 1
ATOM 650 C CA . VAL A 1 85 ? 18.706 5.173 -22.208 1.00 87.44 85 VAL A CA 1
ATOM 651 C C . VAL A 1 85 ? 17.548 6.113 -22.554 1.00 87.44 85 VAL A C 1
ATOM 653 O O . VAL A 1 85 ? 17.272 7.027 -21.781 1.00 87.44 85 VAL A O 1
ATOM 656 N N . ILE A 1 86 ? 16.833 5.906 -23.666 1.00 86.06 86 ILE A N 1
ATOM 657 C CA . ILE A 1 86 ? 15.741 6.802 -24.089 1.00 86.06 86 ILE A CA 1
ATOM 658 C C . ILE A 1 86 ? 14.396 6.204 -23.648 1.00 86.06 86 ILE A C 1
ATOM 660 O O . ILE A 1 86 ? 14.034 5.139 -24.157 1.00 86.06 86 ILE A O 1
ATOM 664 N N . PRO A 1 87 ? 13.641 6.838 -22.729 1.00 87.25 87 PRO A N 1
ATOM 665 C CA . PR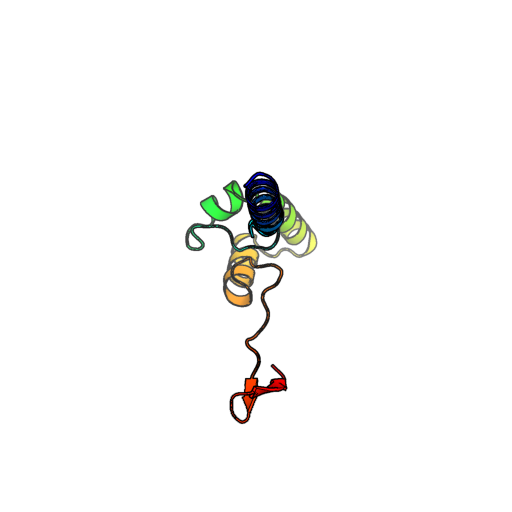O A 1 87 ? 12.336 6.340 -22.302 1.00 87.25 87 PRO A CA 1
ATOM 666 C C . PRO A 1 87 ? 11.291 6.511 -23.416 1.00 87.25 87 PRO A C 1
ATOM 668 O O . PRO A 1 87 ? 10.970 7.625 -23.821 1.00 87.25 87 PRO A O 1
ATOM 671 N N . MET A 1 88 ? 10.726 5.398 -23.877 1.00 85.94 88 MET A N 1
ATOM 672 C CA . MET A 1 88 ? 9.635 5.312 -24.850 1.00 85.94 88 MET A CA 1
ATOM 673 C C . MET A 1 88 ? 8.339 4.892 -24.150 1.00 85.94 88 MET A C 1
ATOM 675 O O . MET A 1 88 ? 7.779 3.825 -24.396 1.00 85.94 88 MET A O 1
ATOM 679 N N . GLY A 1 89 ? 7.866 5.759 -23.254 1.00 81.00 89 GLY A N 1
ATOM 680 C CA . GLY A 1 89 ? 6.594 5.585 -22.557 1.00 81.00 89 GLY A CA 1
ATOM 681 C C . GLY A 1 89 ? 6.594 4.485 -21.490 1.00 81.00 89 GLY A C 1
ATOM 682 O O . GLY A 1 89 ? 7.640 4.046 -21.004 1.00 81.00 89 GLY A O 1
ATOM 683 N N . ARG A 1 90 ? 5.384 4.088 -21.089 1.00 76.69 90 ARG A N 1
ATOM 684 C CA . ARG A 1 90 ? 5.118 2.989 -20.157 1.00 76.69 90 ARG A CA 1
ATOM 685 C C . ARG A 1 90 ? 4.294 1.927 -20.862 1.00 76.69 90 ARG A C 1
ATOM 687 O O . ARG A 1 90 ? 3.402 2.285 -21.659 1.00 76.69 90 ARG A O 1
#

Foldseek 3Di:
DVVVVVVVVVVVVVVVVPDPPDPQDAFPPLVDPVSRCVVPVVLVVVLVVCCVVPVDHSVNVSVVCCVPANSGPPDDDDFDDDPVPRTPGD

Organism: NCBI:txid314263

Solvent-accessible surface area (backbone atoms only — not comparable to full-atom values): 5488 Å² total; per-residue (Å²): 113,69,71,60,52,53,51,51,55,51,54,54,54,60,56,60,78,64,67,87,79,54,99,40,54,50,61,73,60,80,92,36,68,68,51,40,40,68,77,39,59,66,52,54,59,50,37,53,50,48,23,75,74,69,71,50,56,54,70,57,55,50,52,50,39,47,75,76,38,51,58,26,73,75,65,71,77,71,73,37,58,49,96,82,75,47,77,67,57,104

Sequence (90 aa):
MSRRLYALVLLTLVAACGRGGGVGESPDGLDNACTILSQRPGYLRAFQATERKWGVPVHVQMATIYQESKFDSDARTPFRYTLGVIPMGR

Mean predicted aligned error: 9.88 Å